Protein AF-A0A0Q0E217-F1 (afdb_monomer)

Foldseek 3Di:
DVVVVVVVVVVVCCVPNQVVDPVSVVVVVVVLCCLLVVQLVVQCVVQPPHPCNVVSCVSSDDDPVVVVVVVVVVD

InterPro domains:
  IPR004670 Na+/H+ antiporter NhaA [PF06965] (1-75)
  IPR004670 Na+/H+ antiporter NhaA [PTHR30341] (1-75)
  IPR023171 Na+/H+ antiporter domain superfamily [G3DSA:1.20.1530.10] (1-75)

Mean predicted aligned error: 4.17 Å

Secondary structure (DSSP, 8-state):
-HHHHHHHHHHHHHHHSTTSSHHHHHHHHHHHHHHHHHHHHHHHHHSTTSGGGGGGGGGG---HHHHHHHHHHT-

Solvent-accessible surface area (backbone atoms only — not comparable to full-atom values): 4250 Å² total; per-residue (Å²): 109,69,68,58,52,53,51,53,49,53,54,45,27,45,66,77,43,62,49,45,41,72,80,54,26,49,57,60,50,51,51,51,49,50,57,35,50,52,42,24,50,54,45,33,68,76,28,59,97,43,93,63,39,82,53,29,61,63,72,39,66,76,62,64,70,59,51,53,52,52,54,64,71,70,108

Organism: NCBI:txid251720

pLDDT: mean 92.77, std 4.19, range [61.31, 96.69]

Sequence (75 aa):
MFFLVVGAEIRQEISDGALSSFKLATLPIGAALGGVLVPALIYTLLNFGTPASSGWAVPTATDIAFAVGVLALLG

Radius of gyration: 15.74 Å; Cα contacts (8 Å, |Δi|>4): 36; chains: 1; bounding box: 30×28×44 Å

Structure (mmCIF, N/CA/C/O backbone):
data_AF-A0A0Q0E217-F1
#
_entry.id   AF-A0A0Q0E217-F1
#
loop_
_atom_site.group_PDB
_atom_site.id
_atom_site.type_symbol
_atom_site.label_atom_id
_atom_site.label_alt_id
_atom_site.label_comp_id
_atom_site.label_asym_id
_atom_site.label_entity_id
_atom_site.label_seq_id
_atom_site.pdbx_PDB_ins_code
_atom_site.Cartn_x
_atom_site.Cartn_y
_atom_site.Cartn_z
_atom_site.occupancy
_atom_site.B_iso_or_equiv
_atom_site.auth_seq_id
_atom_site.auth_comp_id
_atom_site.auth_asym_id
_atom_site.auth_atom_id
_atom_site.pdbx_PDB_model_num
ATOM 1 N N . MET A 1 1 ? -3.562 -20.009 2.507 1.00 89.56 1 MET A N 1
ATOM 2 C CA . MET A 1 1 ? -3.501 -19.606 3.930 1.00 89.56 1 MET A CA 1
ATOM 3 C C . MET A 1 1 ? -3.334 -18.100 4.108 1.00 89.56 1 MET A C 1
ATOM 5 O O . MET A 1 1 ? -4.189 -17.529 4.761 1.00 89.56 1 MET A O 1
ATOM 9 N N . PHE A 1 2 ? -2.340 -17.433 3.499 1.00 88.25 2 PHE A N 1
ATOM 10 C CA . PHE A 1 2 ? -2.118 -15.981 3.679 1.00 88.25 2 PHE A CA 1
ATOM 11 C C . PHE A 1 2 ? -3.371 -15.112 3.453 1.00 88.25 2 PHE A C 1
ATOM 13 O O . PHE A 1 2 ? -3.848 -14.472 4.381 1.00 88.25 2 PHE A O 1
ATOM 20 N N . PHE A 1 3 ? -3.981 -15.171 2.264 1.00 89.44 3 PHE A N 1
ATOM 21 C CA . PHE A 1 3 ? -5.179 -14.374 1.955 1.00 89.44 3 PHE A CA 1
ATOM 22 C C . PHE A 1 3 ? -6.407 -14.717 2.811 1.00 89.44 3 PHE A C 1
ATOM 24 O O . PHE A 1 3 ? -7.267 -13.864 2.996 1.00 89.44 3 PHE A O 1
ATOM 31 N N . LEU A 1 4 ? -6.491 -15.937 3.355 1.00 94.75 4 LEU A N 1
ATOM 32 C CA . LEU A 1 4 ? -7.559 -16.309 4.288 1.00 94.75 4 LEU A CA 1
ATOM 33 C C . LEU A 1 4 ? -7.404 -15.550 5.611 1.00 94.75 4 LEU A C 1
ATOM 35 O O . LEU A 1 4 ? -8.384 -15.018 6.120 1.00 94.75 4 LEU A O 1
ATOM 39 N N . VAL A 1 5 ? -6.175 -15.478 6.132 1.00 93.62 5 VAL A N 1
ATOM 40 C CA . VAL A 1 5 ? -5.854 -14.724 7.353 1.00 93.62 5 VAL A CA 1
ATOM 41 C C . VAL A 1 5 ? -6.088 -13.233 7.1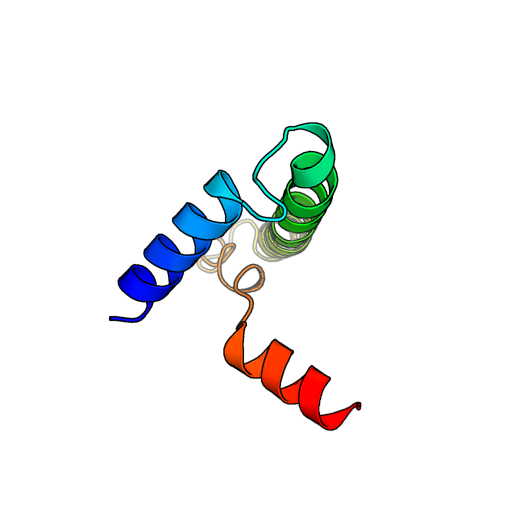26 1.00 93.62 5 VAL A C 1
ATOM 43 O O . VAL A 1 5 ? -6.805 -12.614 7.901 1.00 93.62 5 VAL A O 1
ATOM 46 N N . VAL A 1 6 ? -5.587 -12.680 6.015 1.00 90.88 6 VAL A N 1
ATOM 47 C CA . VAL A 1 6 ? -5.822 -11.272 5.649 1.00 90.88 6 VAL A CA 1
ATOM 48 C C . VAL A 1 6 ? -7.319 -10.971 5.523 1.00 90.88 6 VAL A C 1
ATOM 50 O O . VAL A 1 6 ? -7.786 -9.954 6.021 1.00 90.88 6 VAL A O 1
ATOM 53 N N . GLY A 1 7 ? -8.096 -11.859 4.896 1.00 92.69 7 GLY A N 1
ATOM 54 C CA . GLY A 1 7 ? -9.544 -11.687 4.771 1.00 92.69 7 GLY A CA 1
ATOM 55 C C . GLY A 1 7 ? -10.283 -11.739 6.113 1.00 92.69 7 GLY A C 1
ATOM 56 O O . GLY A 1 7 ? -11.220 -10.969 6.322 1.00 92.69 7 GLY A O 1
ATOM 57 N N . ALA A 1 8 ? -9.862 -12.617 7.029 1.00 95.12 8 ALA A N 1
ATOM 58 C CA . ALA A 1 8 ? -10.417 -12.689 8.379 1.00 95.12 8 ALA A CA 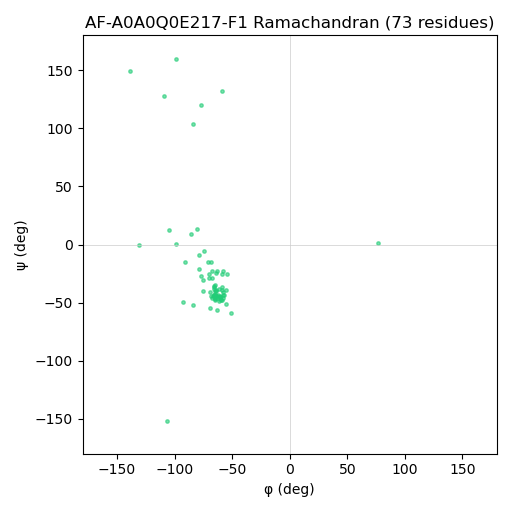1
ATOM 59 C C . ALA A 1 8 ? -10.113 -11.416 9.188 1.00 95.12 8 ALA A C 1
ATOM 61 O O . ALA A 1 8 ? -11.026 -10.870 9.807 1.00 95.12 8 ALA A O 1
ATOM 62 N N . GLU A 1 9 ? -8.881 -10.909 9.099 1.00 92.00 9 GLU A N 1
ATOM 63 C CA . GLU A 1 9 ? -8.445 -9.662 9.741 1.00 92.00 9 GLU A CA 1
ATOM 64 C C . GLU A 1 9 ? -9.238 -8.460 9.219 1.00 92.00 9 GLU A C 1
ATOM 66 O O . GLU A 1 9 ? -9.825 -7.706 9.989 1.00 92.00 9 GLU A O 1
ATOM 71 N N . ILE A 1 10 ? -9.361 -8.326 7.891 1.00 92.88 10 ILE A N 1
ATOM 72 C CA . ILE A 1 10 ? -10.146 -7.246 7.278 1.00 92.88 10 ILE A CA 1
ATOM 73 C C . ILE A 1 10 ? -11.601 -7.302 7.753 1.00 92.88 10 ILE A C 1
ATOM 75 O O . ILE A 1 10 ? -12.206 -6.266 8.024 1.00 92.88 10 ILE A O 1
ATOM 79 N N . ARG A 1 11 ? -12.185 -8.499 7.887 1.00 94.62 11 ARG A N 1
ATOM 80 C CA . ARG A 1 11 ? -13.556 -8.635 8.392 1.00 94.62 11 ARG A CA 1
ATOM 81 C C . ARG A 1 11 ? -13.689 -8.191 9.852 1.00 94.62 11 ARG A C 1
ATOM 83 O O . ARG A 1 11 ? -14.720 -7.616 10.207 1.00 94.62 11 ARG A O 1
ATOM 90 N N . GLN A 1 12 ? -12.677 -8.438 10.678 1.00 95.06 12 GLN A N 1
ATOM 91 C CA . GLN A 1 12 ? -12.624 -7.936 12.050 1.00 95.06 12 GLN A CA 1
ATOM 92 C C . GLN A 1 12 ? -12.481 -6.407 12.079 1.00 95.06 12 GLN A C 1
ATOM 94 O O . GLN A 1 12 ? -13.254 -5.744 12.765 1.00 95.06 12 GLN A O 1
ATOM 99 N N . GLU A 1 13 ? -11.585 -5.839 11.269 1.00 93.31 13 GLU A N 1
ATOM 100 C CA . GLU A 1 13 ? -11.373 -4.388 11.136 1.00 93.31 13 GLU A CA 1
ATOM 101 C C . GLU A 1 13 ? -12.637 -3.639 10.686 1.00 93.31 13 GLU A C 1
ATOM 103 O O . GLU A 1 13 ? -12.921 -2.535 11.155 1.00 93.31 13 GLU A O 1
ATOM 108 N N . ILE A 1 14 ? -13.427 -4.255 9.801 1.00 94.38 14 ILE A N 1
ATOM 109 C CA . ILE A 1 14 ? -14.730 -3.736 9.358 1.00 94.38 14 ILE A CA 1
ATOM 110 C C . ILE A 1 14 ? -15.783 -3.811 10.470 1.00 94.38 14 ILE A C 1
ATOM 112 O O . ILE A 1 14 ? -16.711 -3.009 10.474 1.00 94.38 14 ILE A O 1
ATOM 116 N N . SER A 1 15 ? -15.679 -4.768 11.393 1.00 94.25 15 SER A N 1
ATOM 117 C CA . SER A 1 15 ? -16.667 -4.931 12.466 1.00 94.25 15 SER A CA 1
ATOM 118 C C . SER A 1 15 ? -16.365 -3.997 13.639 1.00 94.25 15 SER A C 1
ATOM 120 O O . SER A 1 15 ? -17.224 -3.210 14.025 1.00 94.25 15 SER A O 1
ATOM 122 N N . ASP A 1 16 ? -15.128 -4.029 14.143 1.00 93.44 16 ASP A N 1
ATOM 123 C CA . ASP A 1 16 ? -14.753 -3.397 15.416 1.00 93.44 16 ASP A CA 1
ATOM 124 C C . ASP A 1 16 ? -13.493 -2.511 15.325 1.00 93.44 16 ASP A C 1
ATOM 126 O O . ASP A 1 16 ? -13.072 -1.929 16.324 1.00 93.44 16 ASP A O 1
ATOM 130 N N . GLY A 1 17 ? -12.869 -2.400 14.148 1.00 91.25 17 GLY A N 1
ATOM 131 C CA . GLY A 1 17 ? -11.577 -1.729 13.976 1.00 91.25 17 GLY A CA 1
ATOM 132 C C . GLY A 1 17 ? -11.640 -0.363 13.289 1.00 91.25 17 GLY A C 1
ATOM 133 O O . GLY A 1 17 ? -12.638 0.364 13.348 1.00 91.25 17 GLY A O 1
ATOM 134 N N . ALA A 1 18 ? -10.553 0.003 12.614 1.00 89.44 18 ALA A N 1
ATOM 135 C CA . ALA A 1 18 ? -10.386 1.279 11.920 1.00 89.44 18 ALA A CA 1
ATOM 136 C C . ALA A 1 18 ? -11.290 1.421 10.682 1.00 89.44 18 ALA A C 1
ATOM 138 O O . ALA A 1 18 ? -11.484 2.532 10.184 1.00 89.44 18 ALA A O 1
ATOM 139 N N . LEU A 1 19 ? -11.874 0.318 10.200 1.00 90.88 19 LEU A N 1
ATOM 140 C CA . LEU A 1 19 ? -12.824 0.306 9.087 1.00 90.88 19 LEU A CA 1
ATOM 141 C C . LEU A 1 19 ? -14.296 0.260 9.544 1.00 90.88 19 LEU A C 1
ATOM 143 O O . LEU A 1 19 ? -15.188 0.292 8.698 1.00 90.88 19 LEU A O 1
ATOM 147 N N . SER A 1 20 ? -14.563 0.240 10.855 1.00 93.00 20 SER A N 1
ATOM 148 C CA . SER A 1 20 ? -15.911 0.080 11.438 1.00 93.00 20 SER A CA 1
ATOM 149 C C . SER A 1 20 ? -16.876 1.242 11.199 1.00 93.00 20 SER A C 1
ATOM 151 O O . SER A 1 20 ? -18.095 1.075 11.239 1.00 93.00 20 SER A O 1
ATOM 153 N N . SER A 1 21 ? -16.363 2.444 10.937 1.00 94.44 21 SER A N 1
ATOM 154 C CA . SER A 1 21 ? -17.191 3.616 10.652 1.00 94.44 21 SER A CA 1
ATOM 155 C C . SER A 1 21 ? -16.607 4.438 9.519 1.00 94.44 21 SER A C 1
ATOM 157 O O . SER A 1 21 ? -15.391 4.542 9.371 1.00 94.44 21 SER A O 1
ATOM 159 N N . PHE A 1 22 ? -17.474 5.103 8.753 1.00 90.94 22 PHE A N 1
ATOM 160 C CA . PHE A 1 22 ? -17.049 5.946 7.634 1.00 90.94 22 PHE A CA 1
ATOM 161 C C . PHE A 1 22 ? -16.035 7.016 8.063 1.00 90.94 22 PHE A C 1
ATOM 163 O O . PHE A 1 22 ? -15.055 7.267 7.367 1.00 90.94 22 PHE A O 1
ATOM 170 N N . LYS A 1 23 ? -16.222 7.608 9.251 1.00 92.94 23 LYS A N 1
ATOM 171 C CA . LYS A 1 23 ? -15.310 8.627 9.781 1.00 92.94 23 LYS A CA 1
ATOM 172 C C . LYS A 1 23 ? -13.901 8.071 10.007 1.00 92.94 23 LYS A C 1
ATOM 174 O O . LYS A 1 23 ? -12.945 8.744 9.643 1.00 92.94 23 LYS A O 1
ATOM 179 N N . LEU A 1 24 ? -13.777 6.865 10.564 1.00 91.19 24 LEU A N 1
ATOM 180 C CA . LEU A 1 24 ? -12.478 6.226 10.798 1.00 91.19 24 LEU A CA 1
ATOM 181 C C . LEU A 1 24 ? -11.868 5.691 9.501 1.00 91.19 24 LEU A C 1
ATOM 183 O O . LEU A 1 24 ? -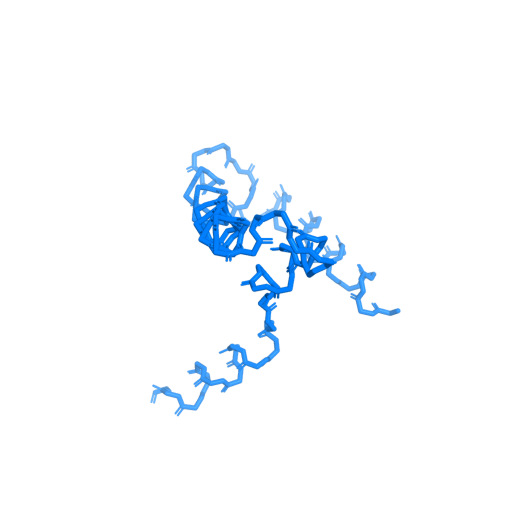10.683 5.894 9.267 1.00 91.19 24 LEU A O 1
ATOM 187 N N . ALA A 1 25 ? -12.689 5.108 8.626 1.00 93.31 2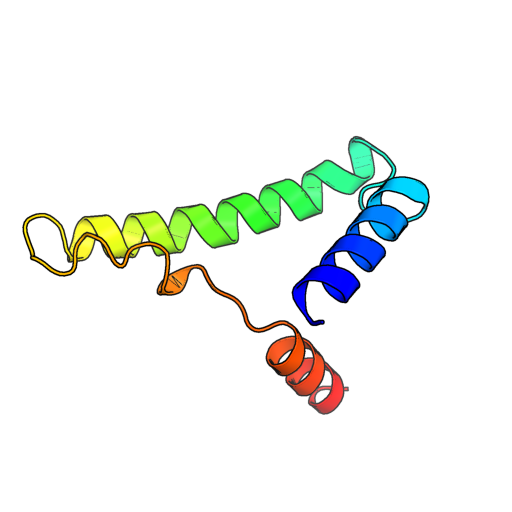5 ALA A N 1
ATOM 188 C CA . ALA A 1 25 ? -12.245 4.459 7.398 1.00 93.31 25 ALA A CA 1
ATOM 189 C C . ALA A 1 25 ? -11.721 5.440 6.335 1.00 93.31 25 ALA A C 1
ATOM 191 O O . ALA A 1 25 ? -10.901 5.058 5.503 1.00 93.31 25 ALA A O 1
ATOM 192 N N . THR A 1 26 ? -12.158 6.705 6.352 1.00 94.81 26 THR A N 1
ATOM 193 C CA . THR A 1 26 ? -11.741 7.704 5.346 1.00 94.81 26 THR A CA 1
ATOM 194 C C . THR A 1 26 ? -10.228 7.907 5.287 1.00 94.81 26 THR A C 1
ATOM 196 O O . THR A 1 26 ? -9.674 7.991 4.192 1.00 94.81 26 THR A O 1
ATOM 199 N N . LEU A 1 27 ? -9.551 7.943 6.438 1.00 94.31 27 LEU A N 1
ATOM 200 C CA . LEU A 1 27 ? -8.104 8.138 6.501 1.00 94.31 27 LEU A CA 1
ATOM 201 C C . LEU A 1 27 ? -7.327 6.919 5.952 1.00 94.31 27 LEU A C 1
ATOM 203 O O . LEU A 1 27 ? -6.545 7.119 5.022 1.00 94.31 27 LEU A O 1
ATOM 207 N N . PRO A 1 28 ? -7.544 5.674 6.432 1.00 92.44 28 PRO A N 1
ATOM 208 C CA . PRO A 1 28 ? -6.907 4.479 5.876 1.00 92.44 28 PRO A CA 1
ATOM 209 C C . PRO A 1 28 ? -7.190 4.283 4.388 1.00 92.44 28 PRO A C 1
ATOM 211 O O . PRO A 1 28 ? -6.273 3.994 3.625 1.00 92.44 28 PRO A O 1
ATOM 214 N N . ILE A 1 29 ? -8.440 4.478 3.955 1.00 93.69 29 ILE A N 1
ATOM 215 C CA . ILE A 1 29 ? -8.819 4.321 2.546 1.00 93.69 29 ILE A CA 1
ATOM 216 C C . ILE A 1 29 ? -8.117 5.378 1.691 1.00 93.69 29 ILE A C 1
ATOM 218 O O . ILE A 1 29 ? -7.547 5.040 0.656 1.00 93.69 29 ILE A O 1
ATOM 222 N N . GLY A 1 30 ? -8.108 6.642 2.124 1.00 95.81 30 GLY A N 1
ATOM 223 C CA . GLY A 1 30 ? -7.406 7.714 1.418 1.00 95.81 30 GLY A CA 1
ATOM 224 C C . GLY A 1 30 ? -5.901 7.457 1.313 1.00 95.81 30 GLY A C 1
ATOM 225 O O . GLY A 1 30 ? -5.326 7.595 0.233 1.00 95.81 30 GLY A O 1
ATOM 226 N N . ALA A 1 31 ? -5.275 7.015 2.408 1.00 94.00 31 ALA A N 1
ATOM 227 C CA . ALA A 1 31 ? -3.860 6.656 2.435 1.00 94.00 31 ALA A CA 1
ATOM 228 C C . ALA A 1 31 ? -3.547 5.468 1.508 1.00 94.00 31 ALA A C 1
ATOM 230 O O . ALA A 1 31 ? -2.593 5.535 0.735 1.00 94.00 31 ALA A O 1
ATOM 231 N N . ALA A 1 32 ? -4.372 4.415 1.529 1.00 92.94 32 ALA A N 1
ATOM 232 C CA . ALA A 1 32 ? -4.212 3.250 0.662 1.00 92.94 32 ALA A CA 1
ATOM 233 C C . ALA A 1 32 ? -4.387 3.611 -0.821 1.00 92.94 32 ALA A C 1
ATOM 235 O O . ALA A 1 32 ? -3.569 3.220 -1.651 1.00 92.94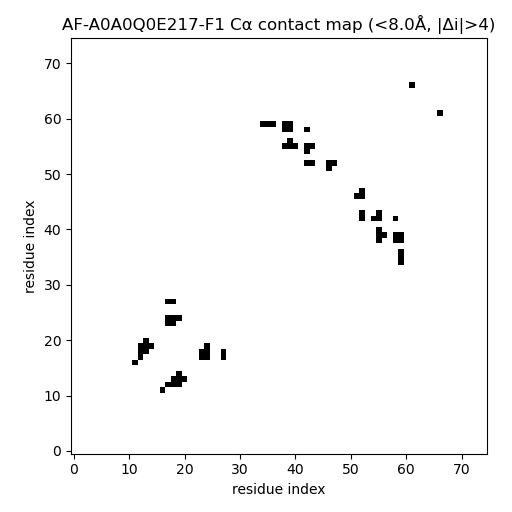 32 ALA A O 1
ATOM 236 N N . LEU A 1 33 ? -5.405 4.410 -1.159 1.00 95.38 33 LEU A N 1
ATOM 237 C CA . LEU A 1 33 ? -5.616 4.890 -2.525 1.00 95.38 33 LEU A CA 1
ATOM 238 C C . LEU A 1 33 ? -4.426 5.715 -3.014 1.00 95.38 33 LEU A C 1
ATOM 240 O O . LEU A 1 33 ? -3.932 5.465 -4.109 1.00 95.38 33 LEU A O 1
ATOM 244 N N . GLY A 1 34 ? -3.925 6.654 -2.207 1.00 95.00 34 GLY A N 1
ATOM 245 C CA . GLY A 1 34 ? -2.726 7.423 -2.545 1.00 95.00 34 GLY A CA 1
ATOM 246 C C . GLY A 1 34 ? -1.495 6.530 -2.733 1.00 95.00 34 GLY A C 1
ATOM 247 O O . GLY A 1 34 ? -0.783 6.664 -3.729 1.00 95.00 34 GLY A O 1
ATOM 248 N N . GLY A 1 35 ? -1.297 5.573 -1.822 1.00 93.56 35 GLY A N 1
ATOM 249 C CA . GLY A 1 35 ? -0.203 4.603 -1.860 1.00 93.56 35 GLY A CA 1
ATOM 250 C C . GLY A 1 35 ? -0.235 3.661 -3.066 1.00 93.56 35 GLY A C 1
ATOM 251 O O . GLY A 1 35 ? 0.815 3.170 -3.459 1.00 93.56 35 GLY A O 1
ATOM 252 N N . VAL A 1 36 ? -1.396 3.446 -3.691 1.00 95.38 36 VAL A N 1
ATOM 253 C CA . VAL A 1 36 ? -1.529 2.657 -4.929 1.00 95.38 36 VAL A CA 1
ATOM 254 C C . VAL A 1 36 ? -1.447 3.548 -6.170 1.00 95.38 36 VAL A C 1
ATOM 256 O O . VAL A 1 36 ? -0.689 3.256 -7.095 1.00 95.38 36 VAL A O 1
ATOM 259 N N . LEU A 1 37 ? -2.210 4.646 -6.206 1.00 9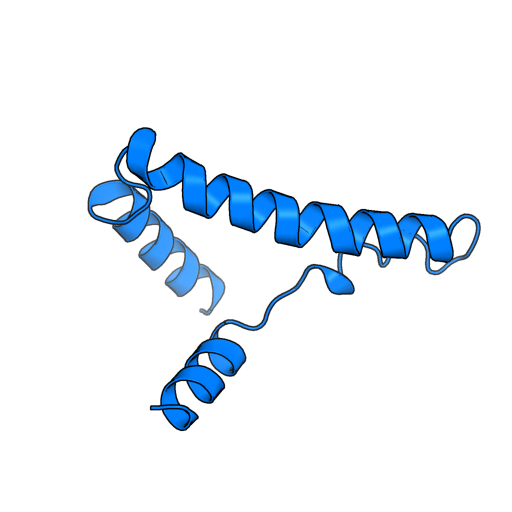6.44 37 LEU A N 1
ATOM 260 C CA . LEU A 1 37 ? -2.361 5.489 -7.395 1.00 96.44 37 LEU A CA 1
ATOM 261 C C . LEU A 1 37 ? -1.056 6.177 -7.796 1.00 96.44 37 LEU A C 1
ATOM 263 O O . LEU A 1 37 ? -0.731 6.212 -8.981 1.00 96.44 37 LEU A O 1
ATOM 267 N N . VAL A 1 38 ? -0.305 6.709 -6.830 1.00 96.69 38 VAL A N 1
ATOM 268 C CA . VAL A 1 38 ? 0.939 7.441 -7.104 1.00 96.69 38 VAL A CA 1
ATOM 269 C C . VAL A 1 38 ? 1.998 6.540 -7.761 1.00 96.69 38 VAL A C 1
ATOM 271 O O . VAL A 1 38 ? 2.431 6.870 -8.868 1.00 96.69 38 VAL A O 1
ATOM 274 N N . PRO A 1 39 ? 2.407 5.396 -7.174 1.00 95.75 39 PRO A N 1
ATOM 275 C CA . PRO A 1 39 ? 3.394 4.521 -7.807 1.00 95.75 39 PRO A CA 1
ATOM 276 C C . PRO A 1 39 ? 2.893 3.883 -9.107 1.00 95.75 39 PRO A C 1
ATOM 278 O O . PRO A 1 39 ? 3.672 3.771 -10.054 1.00 95.75 39 PRO A O 1
ATOM 281 N N . ALA A 1 40 ? 1.607 3.523 -9.197 1.00 95.44 40 ALA A N 1
ATOM 282 C CA . ALA A 1 40 ? 1.025 3.011 -10.438 1.00 95.44 40 ALA A CA 1
ATOM 283 C C . ALA A 1 40 ? 1.113 4.041 -11.575 1.00 95.44 40 ALA A C 1
ATOM 285 O O . ALA A 1 40 ? 1.517 3.708 -12.692 1.00 95.44 40 ALA A O 1
ATOM 286 N N . LEU A 1 41 ? 0.772 5.304 -11.296 1.00 95.88 41 LEU A N 1
ATOM 287 C CA . LEU A 1 41 ? 0.816 6.377 -12.287 1.00 95.88 41 LEU A CA 1
ATOM 288 C C . LEU A 1 41 ? 2.255 6.686 -12.713 1.00 95.88 41 LEU A C 1
ATOM 290 O O . LEU A 1 41 ? 2.535 6.787 -13.904 1.00 95.88 41 LEU A O 1
ATOM 294 N N . ILE A 1 42 ? 3.186 6.774 -11.760 1.00 96.44 42 ILE A N 1
ATOM 295 C CA . ILE A 1 42 ? 4.607 6.984 -12.065 1.00 96.44 42 ILE A CA 1
ATOM 296 C C . ILE A 1 42 ? 5.128 5.852 -12.960 1.00 96.44 42 ILE A C 1
ATOM 298 O O . ILE A 1 42 ? 5.734 6.113 -13.997 1.00 96.44 42 ILE A O 1
ATOM 302 N N . TYR A 1 43 ? 4.852 4.594 -12.611 1.00 96.56 43 TYR A N 1
ATOM 303 C CA . TYR A 1 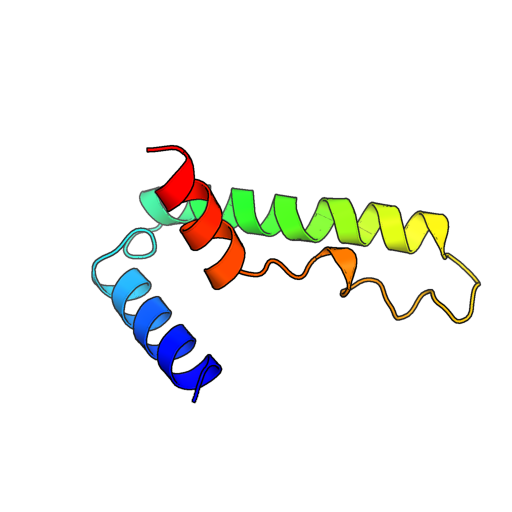43 ? 5.315 3.450 -13.393 1.00 96.56 43 TYR A CA 1
ATOM 304 C C . TYR A 1 43 ? 4.732 3.423 -14.804 1.00 96.56 43 TYR A C 1
ATOM 306 O O . TYR A 1 43 ? 5.465 3.193 -15.768 1.00 96.56 43 TYR A O 1
ATOM 314 N N . THR A 1 44 ? 3.425 3.653 -14.932 1.00 95.00 44 THR A N 1
ATOM 315 C CA . THR A 1 44 ? 2.739 3.633 -16.231 1.00 95.00 44 THR A CA 1
ATOM 316 C C . THR A 1 44 ? 3.218 4.750 -17.146 1.00 95.00 44 THR A C 1
ATOM 318 O O . THR A 1 44 ? 3.441 4.487 -18.324 1.00 95.00 44 THR A O 1
ATOM 321 N N . LEU A 1 45 ? 3.448 5.958 -16.618 1.00 95.75 45 LEU A N 1
ATOM 322 C CA . LEU A 1 45 ? 4.003 7.073 -17.389 1.00 95.75 45 LEU A CA 1
ATOM 323 C C . LEU A 1 45 ? 5.427 6.783 -17.878 1.00 95.75 45 LEU A C 1
ATOM 325 O O . LEU A 1 45 ? 5.755 7.101 -19.018 1.00 95.75 45 LEU A O 1
ATOM 329 N N . LEU A 1 46 ? 6.260 6.151 -17.045 1.00 96.12 46 LEU A N 1
ATOM 330 C CA . LEU A 1 46 ? 7.646 5.829 -17.400 1.00 96.12 46 LEU A CA 1
ATOM 331 C C . LEU A 1 46 ? 7.770 4.647 -18.372 1.00 96.12 46 LEU A C 1
ATOM 333 O O . LEU A 1 46 ? 8.702 4.612 -19.170 1.00 96.12 46 LEU A O 1
ATOM 337 N N . ASN A 1 47 ? 6.848 3.684 -18.319 1.00 95.19 47 ASN A N 1
ATOM 338 C CA . ASN A 1 47 ? 6.890 2.465 -19.136 1.00 95.19 47 ASN A CA 1
ATOM 339 C C . ASN A 1 47 ? 5.883 2.483 -20.296 1.00 95.19 47 ASN A C 1
ATOM 341 O O . ASN A 1 47 ? 5.639 1.444 -20.923 1.00 95.19 47 ASN A O 1
ATOM 345 N N . PHE A 1 48 ? 5.286 3.640 -20.591 1.00 93.56 48 PHE A N 1
ATOM 346 C CA . PHE A 1 48 ? 4.268 3.771 -21.626 1.00 93.56 48 PHE A CA 1
ATOM 347 C C . PHE A 1 48 ? 4.806 3.345 -23.001 1.00 93.56 48 PHE A C 1
ATOM 349 O O . PHE A 1 48 ? 5.896 3.737 -23.407 1.00 93.56 4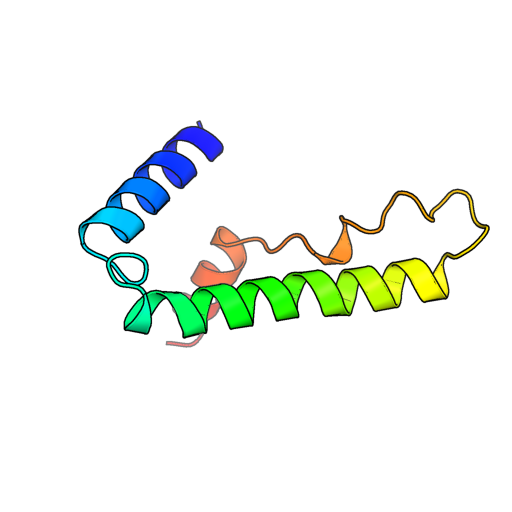8 PHE A O 1
ATOM 356 N N . GLY A 1 49 ? 4.045 2.516 -23.722 1.00 91.94 49 GLY A N 1
ATOM 357 C CA . GLY A 1 49 ? 4.438 2.006 -25.043 1.00 91.94 49 GLY A CA 1
ATOM 358 C C . GLY A 1 49 ? 5.489 0.889 -25.028 1.00 91.94 49 GLY A C 1
ATOM 359 O O . GLY A 1 49 ? 5.868 0.402 -26.091 1.00 91.94 49 GLY A O 1
ATOM 360 N N . THR A 1 50 ? 5.940 0.445 -23.852 1.00 94.56 50 THR A N 1
ATOM 361 C CA . THR A 1 50 ? 6.861 -0.693 -23.720 1.00 94.56 50 THR A CA 1
ATOM 362 C C . THR A 1 50 ? 6.114 -1.988 -23.370 1.00 94.56 50 THR A C 1
ATOM 364 O O . THR A 1 50 ? 5.014 -1.937 -22.800 1.00 94.56 50 THR A O 1
ATOM 367 N N . PRO A 1 51 ? 6.717 -3.170 -23.610 1.00 92.81 51 PRO A N 1
ATOM 368 C CA . PRO A 1 51 ? 6.180 -4.444 -23.123 1.00 92.81 51 PRO A CA 1
ATOM 369 C C . PRO A 1 51 ? 6.020 -4.506 -21.595 1.00 92.81 51 PRO A C 1
ATOM 371 O O . PRO A 1 51 ? 5.215 -5.287 -21.098 1.00 92.81 51 PRO A O 1
ATOM 374 N N . ALA A 1 52 ? 6.761 -3.674 -20.852 1.00 92.56 52 ALA A N 1
ATOM 375 C CA . ALA A 1 52 ? 6.706 -3.606 -19.394 1.00 92.56 52 ALA A CA 1
ATOM 376 C C . ALA A 1 52 ? 5.495 -2.821 -18.858 1.00 92.56 52 ALA A C 1
ATOM 378 O O . ALA A 1 52 ? 5.221 -2.870 -17.665 1.00 92.56 52 ALA A O 1
ATOM 379 N N . SER A 1 53 ? 4.724 -2.133 -19.707 1.00 91.75 53 SER A N 1
ATOM 380 C CA . SER A 1 53 ? 3.556 -1.331 -19.294 1.00 91.75 53 SER A CA 1
ATOM 381 C C . SER A 1 53 ? 2.501 -2.095 -18.472 1.00 91.75 53 SER A C 1
ATOM 383 O O . SER A 1 53 ? 1.799 -1.493 -17.659 1.00 91.75 53 SER A O 1
ATOM 385 N N . SER A 1 54 ? 2.414 -3.421 -18.617 1.00 93.12 54 SER A N 1
ATOM 386 C CA . SER A 1 54 ? 1.526 -4.288 -17.827 1.00 93.12 54 SER A CA 1
ATOM 387 C C . SER A 1 54 ? 1.951 -4.449 -16.359 1.00 93.12 54 SER A C 1
ATOM 389 O O . SER A 1 54 ? 1.141 -4.870 -15.535 1.00 93.12 54 SER A O 1
ATOM 391 N N . GLY A 1 55 ? 3.186 -4.077 -16.003 1.00 93.44 55 GLY A N 1
ATOM 392 C CA . GLY A 1 55 ? 3.768 -4.234 -14.667 1.00 93.44 55 GLY A CA 1
ATOM 393 C C . GLY A 1 55 ? 3.376 -3.167 -13.639 1.00 93.44 55 GLY A C 1
ATOM 394 O O . GLY A 1 55 ? 3.999 -3.089 -12.584 1.00 93.44 55 GLY A O 1
ATOM 395 N N . TRP A 1 56 ? 2.358 -2.346 -13.906 1.00 93.50 56 TRP A N 1
ATOM 396 C CA . TRP A 1 56 ? 1.980 -1.206 -13.058 1.00 93.50 56 TRP A CA 1
ATOM 397 C C . TRP A 1 56 ? 1.625 -1.564 -11.611 1.00 93.50 56 TRP A C 1
ATOM 399 O O . TRP A 1 56 ? 1.769 -0.722 -10.730 1.00 93.50 56 TRP A O 1
ATOM 409 N N . ALA A 1 57 ? 1.185 -2.799 -11.357 1.00 92.94 57 ALA A N 1
ATOM 410 C CA . ALA A 1 57 ? 0.839 -3.268 -10.018 1.00 92.94 57 ALA A CA 1
ATOM 411 C C . ALA A 1 57 ? 2.071 -3.637 -9.170 1.00 92.94 57 ALA A C 1
ATOM 413 O O . ALA A 1 57 ? 1.990 -3.622 -7.942 1.00 92.94 57 ALA A O 1
ATOM 414 N N . VAL A 1 58 ? 3.221 -3.922 -9.794 1.00 94.06 58 VAL A N 1
ATOM 415 C CA . VAL A 1 58 ? 4.465 -4.298 -9.098 1.00 94.06 58 VAL A CA 1
ATOM 416 C C . VAL A 1 58 ? 4.890 -3.258 -8.049 1.00 94.06 58 VAL A C 1
ATOM 418 O O . VAL A 1 58 ? 5.079 -3.645 -6.899 1.00 94.06 58 VAL A O 1
ATOM 421 N N . PRO A 1 59 ? 4.989 -1.951 -8.365 1.00 93.75 59 PRO A N 1
ATOM 422 C CA . PRO A 1 59 ? 5.393 -0.942 -7.382 1.00 93.75 59 PRO A CA 1
ATOM 423 C C . PRO A 1 59 ? 4.303 -0.589 -6.357 1.00 93.75 59 PRO A C 1
ATOM 425 O O . PRO A 1 59 ? 4.567 0.189 -5.448 1.00 93.75 59 PRO A O 1
ATOM 428 N N . THR A 1 60 ? 3.082 -1.117 -6.502 1.00 93.44 60 THR A N 1
ATOM 429 C CA . THR A 1 60 ? 1.975 -0.871 -5.556 1.00 93.44 60 THR A CA 1
ATOM 430 C C . THR A 1 60 ? 1.914 -1.905 -4.431 1.00 93.44 60 THR A C 1
ATOM 432 O O . THR A 1 60 ? 1.211 -1.702 -3.444 1.00 93.44 60 THR A O 1
ATOM 435 N N . ALA A 1 61 ? 2.619 -3.030 -4.583 1.00 90.81 61 ALA A N 1
ATOM 436 C CA . ALA A 1 61 ? 2.600 -4.114 -3.614 1.00 90.81 61 ALA A CA 1
ATOM 437 C C . ALA A 1 61 ? 3.475 -3.772 -2.398 1.00 90.81 61 ALA A C 1
ATOM 439 O O . ALA A 1 61 ? 4.685 -3.594 -2.523 1.00 90.81 61 ALA A O 1
ATOM 440 N N . THR A 1 62 ? 2.863 -3.740 -1.213 1.00 91.06 62 THR A N 1
ATOM 441 C CA . THR A 1 62 ? 3.555 -3.522 0.065 1.00 91.06 62 THR A CA 1
ATOM 442 C C . THR A 1 62 ? 3.580 -4.817 0.876 1.00 91.06 62 THR A C 1
ATOM 444 O O . THR A 1 62 ? 2.531 -5.419 1.110 1.00 91.06 62 THR A O 1
ATOM 447 N N . ASP A 1 63 ? 4.759 -5.239 1.340 1.00 92.38 63 ASP A N 1
ATOM 448 C CA . ASP A 1 63 ? 4.906 -6.389 2.240 1.00 92.38 63 ASP A CA 1
ATOM 449 C C . ASP A 1 63 ? 4.668 -5.967 3.699 1.00 92.38 63 ASP A C 1
ATOM 451 O O . ASP A 1 63 ? 5.517 -5.344 4.343 1.00 92.38 63 ASP A O 1
ATOM 455 N N . ILE A 1 64 ? 3.491 -6.316 4.222 1.00 88.25 64 ILE A N 1
ATOM 456 C CA . ILE A 1 64 ? 3.090 -5.990 5.594 1.00 88.25 64 ILE A CA 1
ATOM 457 C C . ILE A 1 64 ? 3.964 -6.682 6.648 1.00 88.25 64 ILE A C 1
ATOM 459 O O . ILE A 1 64 ? 4.244 -6.085 7.685 1.00 88.25 64 ILE A O 1
ATOM 463 N N . ALA A 1 65 ? 4.428 -7.909 6.390 1.00 89.31 65 ALA A N 1
ATOM 464 C CA . ALA A 1 65 ? 5.242 -8.651 7.347 1.00 89.31 65 ALA A CA 1
ATOM 465 C C . ALA A 1 65 ? 6.618 -7.994 7.491 1.00 89.31 65 ALA A C 1
ATOM 467 O O . ALA A 1 65 ? 7.110 -7.819 8.608 1.00 89.31 65 ALA A O 1
ATOM 468 N N . PHE A 1 66 ? 7.196 -7.558 6.369 1.00 92.31 66 PHE A N 1
ATOM 469 C CA . PHE A 1 66 ? 8.434 -6.790 6.383 1.00 92.31 66 PHE A CA 1
ATOM 470 C C . PHE A 1 66 ? 8.255 -5.430 7.069 1.00 92.31 66 PHE A C 1
ATOM 472 O O . PHE A 1 66 ? 9.049 -5.078 7.939 1.00 92.31 66 PHE A O 1
ATOM 479 N N . ALA A 1 67 ? 7.197 -4.685 6.729 1.00 91.50 67 ALA A N 1
ATOM 480 C CA . ALA A 1 67 ? 6.939 -3.367 7.307 1.00 91.50 67 ALA A CA 1
ATOM 481 C C . ALA A 1 67 ? 6.773 -3.420 8.837 1.00 91.50 67 ALA A C 1
ATOM 483 O O . ALA A 1 67 ? 7.427 -2.661 9.552 1.00 91.50 67 ALA A O 1
ATOM 484 N N . VAL A 1 68 ? 5.956 -4.349 9.348 1.00 89.56 68 VAL A N 1
ATOM 485 C CA . VAL A 1 68 ? 5.781 -4.558 10.796 1.00 89.56 68 VAL A CA 1
ATOM 486 C C . VAL A 1 68 ? 7.086 -5.022 11.444 1.00 89.56 68 VAL A C 1
ATOM 488 O O . VAL A 1 68 ? 7.429 -4.541 12.522 1.00 89.56 68 VAL A O 1
ATOM 491 N N . GLY A 1 69 ? 7.848 -5.895 10.777 1.00 93.06 69 GLY A N 1
ATOM 492 C CA . GLY A 1 69 ? 9.164 -6.326 11.245 1.00 93.06 69 GLY A CA 1
ATOM 493 C C . GLY A 1 69 ? 10.137 -5.158 11.431 1.00 93.06 69 GLY A C 1
ATOM 494 O O . GLY A 1 69 ? 10.764 -5.052 12.480 1.00 93.06 69 GLY A O 1
ATOM 495 N N . VAL A 1 70 ? 10.221 -4.243 10.460 1.00 94.69 70 VAL A N 1
ATOM 496 C CA . VAL A 1 70 ? 11.064 -3.038 10.558 1.00 94.69 70 VAL A CA 1
ATOM 497 C C . VAL A 1 70 ? 10.568 -2.092 11.651 1.00 94.69 70 VAL A C 1
ATOM 499 O O . VAL A 1 70 ? 11.378 -1.592 12.427 1.00 94.69 70 VAL A O 1
ATOM 502 N N . LEU A 1 71 ? 9.255 -1.868 11.758 1.00 92.12 71 LEU A N 1
ATOM 503 C CA . LEU A 1 71 ? 8.685 -1.026 12.816 1.00 92.12 71 LEU A CA 1
ATOM 504 C C . LEU A 1 71 ? 8.977 -1.579 14.216 1.00 92.12 71 LEU A C 1
ATOM 506 O O . LEU A 1 71 ? 9.284 -0.807 15.116 1.00 92.12 71 LEU A O 1
ATOM 5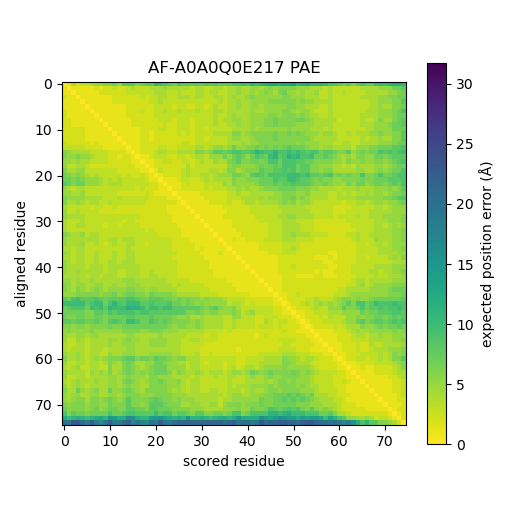10 N N . ALA A 1 72 ? 8.947 -2.903 14.390 1.00 92.88 72 ALA A N 1
ATOM 511 C CA . ALA A 1 72 ? 9.295 -3.549 15.653 1.00 92.88 72 ALA A CA 1
ATOM 512 C C . ALA A 1 72 ? 10.786 -3.403 16.016 1.00 92.88 72 ALA A C 1
ATOM 514 O O . ALA A 1 72 ? 11.123 -3.394 17.197 1.00 92.88 72 ALA A O 1
ATOM 515 N N . LEU A 1 73 ? 11.675 -3.279 15.021 1.00 93.94 73 LEU A N 1
ATOM 516 C CA . LEU A 1 73 ? 13.107 -3.021 15.235 1.00 93.94 73 LEU A CA 1
ATOM 517 C C . LEU A 1 73 ? 13.408 -1.561 15.598 1.00 93.94 73 LEU A C 1
ATOM 519 O O . LEU A 1 73 ? 14.417 -1.299 16.245 1.00 93.94 73 LEU A O 1
ATOM 523 N N . LEU A 1 74 ? 12.562 -0.623 15.164 1.00 89.06 74 LEU A N 1
ATOM 524 C CA . LEU A 1 74 ? 12.695 0.818 15.415 1.00 89.06 74 LEU A CA 1
ATOM 525 C C . LEU A 1 74 ? 12.083 1.270 16.754 1.00 89.06 74 LEU A C 1
ATOM 527 O O . LEU A 1 74 ? 11.964 2.476 16.963 1.00 89.06 74 LEU A O 1
ATOM 531 N N . GLY A 1 75 ? 11.683 0.321 17.610 1.00 61.31 75 GLY A N 1
ATOM 532 C CA . GLY A 1 75 ? 11.048 0.557 18.913 1.00 61.31 75 GLY A CA 1
ATOM 533 C C . GLY A 1 75 ? 11.757 1.582 19.789 1.00 61.31 75 GLY A C 1
ATOM 534 O O . GLY A 1 75 ? 12.974 1.414 20.030 1.00 61.31 75 GLY A O 1
#